Protein AF-A0A2S9FN69-F1 (afdb_monomer)

Solvent-accessible surface area (backbone atoms only — not comparable to full-atom values): 5949 Å² total; per-residue (Å²): 91,54,48,82,78,45,38,58,64,77,60,41,70,78,49,55,74,71,45,92,44,73,69,46,42,49,65,77,30,69,82,66,48,61,64,66,40,52,78,72,43,80,67,72,88,56,56,65,58,42,42,61,65,52,44,62,43,50,77,71,66,53,89,77,84,88,86,81,85,71,49,77,95,44,46,69,57,40,59,74,70,44,45,62,63,43,54,51,51,42,59,63,70,76,106

Structure (mmCIF, N/CA/C/O backbone):
data_AF-A0A2S9FN69-F1
#
_entry.id   AF-A0A2S9FN69-F1
#
loop_
_atom_site.group_PDB
_atom_site.id
_atom_site.type_symbol
_atom_site.label_atom_id
_atom_site.label_alt_id
_atom_site.label_comp_id
_atom_site.label_asym_id
_atom_site.label_entity_id
_atom_site.label_seq_id
_atom_site.pdbx_PDB_ins_code
_atom_site.Cartn_x
_atom_site.Cartn_y
_atom_site.Cartn_z
_atom_site.occupancy
_atom_site.B_iso_or_equiv
_atom_site.auth_seq_id
_atom_site.auth_comp_id
_atom_site.auth_asym_id
_atom_site.auth_atom_id
_atom_site.pdbx_PDB_model_num
ATOM 1 N N . ARG A 1 1 ? -2.669 3.491 -10.604 1.00 87.25 1 ARG A N 1
ATOM 2 C CA . ARG A 1 1 ? -1.635 4.119 -9.748 1.00 87.25 1 ARG A CA 1
ATOM 3 C C . ARG A 1 1 ? -0.827 3.064 -9.000 1.00 87.25 1 ARG A C 1
ATOM 5 O O . ARG A 1 1 ? 0.370 3.025 -9.218 1.00 87.25 1 ARG A O 1
ATOM 12 N N . ALA A 1 2 ? -1.469 2.166 -8.239 1.00 92.19 2 ALA A N 1
ATOM 13 C CA . ALA A 1 2 ? -0.807 1.065 -7.520 1.00 92.19 2 ALA A CA 1
ATOM 14 C C . ALA A 1 2 ? 0.234 0.294 -8.356 1.00 92.19 2 ALA A C 1
ATOM 16 O O . ALA A 1 2 ? 1.405 0.271 -8.007 1.00 92.19 2 ALA A O 1
ATOM 17 N N . HIS A 1 3 ? -0.155 -0.253 -9.511 1.00 94.50 3 HIS A N 1
ATOM 18 C CA . HIS A 1 3 ? 0.782 -0.965 -10.392 1.00 94.50 3 HIS A CA 1
ATOM 19 C C . HIS A 1 3 ? 1.910 -0.081 -10.951 1.00 94.50 3 HIS A C 1
ATOM 21 O O . HIS A 1 3 ? 3.078 -0.452 -10.925 1.00 94.50 3 HIS A O 1
ATOM 27 N N . ASP A 1 4 ? 1.575 1.119 -11.410 1.00 92.94 4 ASP A N 1
ATOM 28 C CA . ASP A 1 4 ? 2.540 2.038 -12.016 1.00 92.94 4 ASP A CA 1
ATOM 29 C C . ASP A 1 4 ? 3.624 2.503 -11.025 1.00 92.94 4 ASP A C 1
ATOM 31 O O . ASP A 1 4 ? 4.805 2.525 -11.359 1.00 92.94 4 ASP A O 1
ATOM 35 N N . GLN A 1 5 ? 3.231 2.805 -9.786 1.00 92.12 5 GLN A N 1
ATOM 36 C CA . GLN A 1 5 ? 4.094 3.450 -8.790 1.00 92.12 5 GLN A CA 1
ATOM 37 C C . GLN A 1 5 ? 4.592 2.499 -7.690 1.00 92.12 5 GLN A C 1
ATOM 39 O O . GLN A 1 5 ? 5.509 2.845 -6.947 1.00 92.12 5 GLN A O 1
ATOM 44 N N . PHE A 1 6 ? 3.986 1.316 -7.553 1.00 92.88 6 PHE A N 1
ATOM 45 C CA . PHE A 1 6 ? 4.195 0.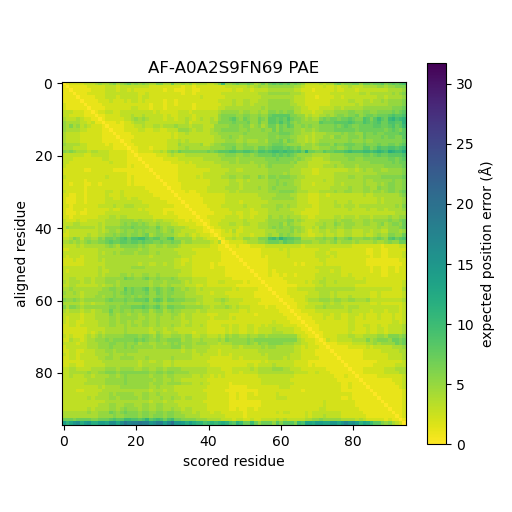425 -6.406 1.00 92.88 6 PHE A CA 1
ATOM 46 C C . PHE A 1 6 ? 4.386 -1.055 -6.769 1.00 92.88 6 PHE A C 1
ATOM 48 O O . PHE A 1 6 ? 4.519 -1.881 -5.869 1.00 92.88 6 PHE A O 1
ATOM 55 N N . ARG A 1 7 ? 4.468 -1.422 -8.063 1.00 94.44 7 ARG A N 1
ATOM 56 C CA . ARG A 1 7 ? 4.739 -2.817 -8.489 1.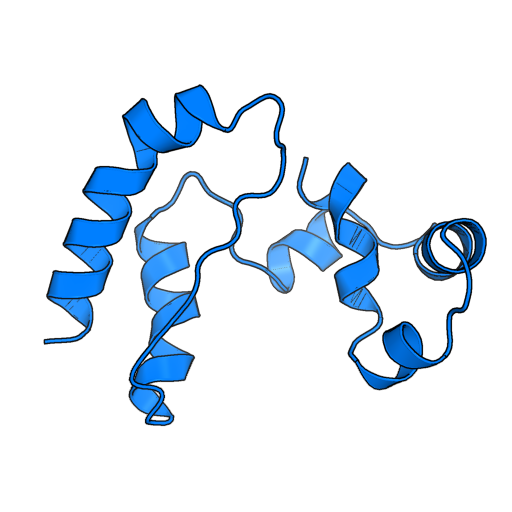00 94.44 7 ARG A CA 1
ATOM 57 C C . ARG A 1 7 ? 6.021 -3.415 -7.903 1.00 94.44 7 ARG A C 1
ATOM 59 O O . ARG A 1 7 ? 6.112 -4.630 -7.783 1.00 94.44 7 ARG A O 1
ATOM 66 N N . TRP A 1 8 ? 6.973 -2.577 -7.489 1.00 91.44 8 TRP A N 1
ATOM 67 C CA . TRP A 1 8 ? 8.194 -2.987 -6.791 1.00 91.44 8 TRP A CA 1
ATOM 68 C C . TRP A 1 8 ? 7.926 -3.760 -5.489 1.00 91.44 8 TRP A C 1
ATOM 70 O O . TRP A 1 8 ? 8.765 -4.545 -5.057 1.00 91.44 8 TRP A O 1
ATOM 80 N N . PHE A 1 9 ? 6.745 -3.613 -4.883 1.00 88.19 9 PHE A N 1
ATOM 81 C CA . PHE A 1 9 ? 6.380 -4.363 -3.682 1.00 88.19 9 PHE A CA 1
ATOM 82 C C . PHE A 1 9 ? 6.244 -5.879 -3.931 1.00 88.19 9 PHE A C 1
ATOM 84 O O . PHE A 1 9 ? 6.445 -6.668 -3.010 1.00 88.19 9 PHE A O 1
ATOM 91 N N . ALA A 1 10 ? 5.993 -6.303 -5.177 1.00 89.56 10 ALA A N 1
ATOM 92 C CA . ALA A 1 10 ? 5.811 -7.712 -5.540 1.00 89.56 10 ALA A CA 1
ATOM 93 C C . ALA A 1 10 ? 7.070 -8.583 -5.347 1.00 89.56 10 ALA A C 1
ATOM 95 O O . ALA A 1 10 ? 6.958 -9.802 -5.257 1.00 89.56 10 ALA A O 1
ATOM 96 N N . GLY A 1 11 ? 8.265 -7.983 -5.262 1.00 86.69 11 GLY A N 1
ATOM 97 C CA . GLY A 1 11 ? 9.521 -8.718 -5.057 1.00 86.69 11 GLY A CA 1
ATOM 98 C C . GLY A 1 11 ? 9.704 -9.281 -3.642 1.00 86.69 11 GLY A C 1
ATOM 99 O O . GLY A 1 11 ? 10.554 -10.146 -3.426 1.00 86.69 11 GLY A O 1
ATOM 100 N N . GLY A 1 12 ? 8.918 -8.812 -2.668 1.00 88.88 12 GLY A N 1
ATOM 101 C CA . GLY A 1 12 ? 9.114 -9.141 -1.257 1.00 88.88 12 GLY A CA 1
ATOM 102 C C . GLY A 1 12 ? 10.399 -8.540 -0.670 1.00 88.88 12 GLY A C 1
ATOM 103 O O . GLY A 1 12 ? 11.252 -7.994 -1.370 1.00 88.88 12 GLY A O 1
ATOM 104 N N . TRP A 1 13 ? 10.543 -8.624 0.656 1.00 88.75 13 TRP A N 1
ATOM 105 C CA . TRP A 1 13 ? 11.612 -7.905 1.361 1.00 88.75 13 TRP A CA 1
ATOM 106 C C . TRP A 1 13 ? 13.024 -8.334 0.943 1.00 88.75 13 TRP A C 1
ATOM 108 O O . TRP A 1 13 ? 13.869 -7.473 0.733 1.00 88.75 13 TRP A O 1
ATOM 118 N N . SER A 1 14 ? 13.267 -9.638 0.771 1.00 91.88 14 SER A N 1
ATOM 119 C CA . SER A 1 14 ? 14.606 -10.148 0.441 1.00 91.88 14 SER A CA 1
ATOM 120 C C . SER A 1 14 ? 15.122 -9.641 -0.905 1.00 91.88 14 SER A C 1
ATOM 122 O O . SER A 1 14 ? 16.305 -9.365 -1.027 1.00 91.88 14 SER A O 1
ATOM 124 N N . VAL A 1 15 ? 14.254 -9.519 -1.913 1.00 92.88 15 VAL A N 1
ATOM 125 C CA . VAL A 1 15 ? 14.658 -8.958 -3.210 1.00 92.88 15 VAL A CA 1
ATOM 126 C C . VAL A 1 15 ? 14.809 -7.448 -3.082 1.00 92.88 15 VAL A C 1
ATOM 128 O O . VAL A 1 15 ? 15.801 -6.882 -3.531 1.00 92.88 15 VAL A O 1
ATOM 131 N N . ASN A 1 16 ? 13.854 -6.790 -2.421 1.00 91.94 16 ASN A N 1
ATOM 132 C CA . ASN A 1 16 ? 13.848 -5.337 -2.288 1.00 91.94 16 ASN A CA 1
ATOM 133 C C . ASN A 1 16 ? 15.072 -4.802 -1.528 1.00 91.94 16 ASN A C 1
ATOM 135 O O . ASN A 1 16 ? 15.535 -3.710 -1.847 1.00 91.94 16 ASN A O 1
ATOM 139 N N . SER A 1 17 ? 15.625 -5.551 -0.567 1.00 93.94 17 SER A N 1
ATOM 140 C CA . SER A 1 17 ? 16.845 -5.159 0.154 1.00 93.94 17 SER A CA 1
ATOM 141 C C . SER A 1 17 ? 18.122 -5.247 -0.685 1.00 93.94 17 SER A C 1
ATOM 143 O O . SER A 1 17 ? 19.091 -4.559 -0.372 1.00 93.94 17 SER A O 1
ATOM 145 N N . ASP A 1 18 ? 18.120 -6.062 -1.743 1.00 95.25 18 ASP A N 1
ATOM 146 C CA . ASP A 1 18 ? 19.293 -6.319 -2.587 1.00 95.25 18 ASP A CA 1
ATOM 147 C C . ASP A 1 18 ? 19.328 -5.449 -3.852 1.00 95.25 18 ASP A C 1
ATOM 149 O O . ASP A 1 18 ? 20.342 -5.414 -4.551 1.00 95.25 18 ASP A O 1
ATOM 153 N N . LEU A 1 19 ? 18.244 -4.728 -4.165 1.00 94.88 19 LEU A N 1
ATOM 154 C CA . LEU A 1 19 ? 18.165 -3.834 -5.321 1.00 94.88 19 LEU A CA 1
ATOM 155 C C . LEU A 1 19 ? 18.680 -2.427 -4.958 1.00 94.88 19 LEU A C 1
ATOM 157 O O . LEU A 1 19 ? 17.998 -1.677 -4.260 1.00 94.88 19 LEU A O 1
ATOM 161 N N . PRO A 1 20 ? 19.857 -2.001 -5.461 1.00 93.69 20 PRO A N 1
ATOM 162 C CA . PRO A 1 20 ? 20.509 -0.780 -4.981 1.00 93.69 20 PRO A CA 1
ATOM 163 C C . PRO A 1 20 ? 20.007 0.502 -5.661 1.00 93.69 20 PRO A C 1
ATOM 165 O O . PRO A 1 20 ? 20.386 1.600 -5.258 1.00 93.69 20 PRO A O 1
ATOM 168 N N . THR A 1 21 ? 19.219 0.396 -6.737 1.00 95.19 21 THR A N 1
ATOM 169 C CA . THR A 1 21 ? 18.808 1.547 -7.557 1.00 95.19 21 THR A CA 1
ATOM 170 C C . THR A 1 21 ? 17.378 1.410 -8.059 1.00 95.19 21 THR A C 1
ATOM 172 O O . THR A 1 21 ? 16.872 0.304 -8.245 1.00 95.19 21 THR A O 1
ATOM 175 N N . THR A 1 22 ? 16.751 2.543 -8.372 1.00 93.50 22 THR A N 1
ATOM 176 C CA . THR A 1 22 ? 15.408 2.604 -8.971 1.00 93.50 22 THR A CA 1
ATOM 177 C C . THR A 1 22 ? 15.317 1.873 -10.312 1.00 93.50 22 THR A C 1
ATOM 179 O O . THR A 1 22 ? 14.307 1.230 -10.577 1.00 93.50 22 THR A O 1
ATOM 182 N N . ALA A 1 23 ? 16.378 1.890 -11.127 1.00 95.56 23 ALA A N 1
ATOM 183 C CA . ALA A 1 23 ? 16.447 1.110 -12.365 1.00 95.56 23 ALA A CA 1
ATOM 184 C C . ALA A 1 23 ? 16.435 -0.408 -12.100 1.00 95.56 23 ALA A C 1
ATOM 186 O O . ALA A 1 23 ? 15.847 -1.165 -12.868 1.00 95.56 23 ALA A O 1
ATOM 187 N N . GLY A 1 24 ? 17.043 -0.851 -10.992 1.00 95.19 24 GLY A N 1
ATOM 188 C CA . GLY A 1 24 ? 16.974 -2.242 -10.541 1.00 95.19 24 GLY A CA 1
ATOM 189 C C . GLY A 1 24 ? 15.547 -2.660 -10.185 1.00 95.19 24 GLY A C 1
ATOM 190 O O . GLY A 1 24 ? 15.088 -3.702 -10.644 1.00 95.19 24 GLY A O 1
ATOM 191 N N . PHE A 1 25 ? 14.823 -1.818 -9.441 1.00 95.75 25 PHE A N 1
ATOM 192 C CA . PHE A 1 25 ? 13.404 -2.042 -9.135 1.00 95.75 25 PHE A CA 1
ATOM 193 C C . PHE A 1 25 ? 12.528 -2.080 -10.390 1.00 95.75 25 PHE A C 1
ATOM 195 O O . PHE A 1 25 ? 11.674 -2.960 -10.511 1.00 95.75 25 PHE A O 1
ATOM 202 N N . ASP A 1 26 ? 12.754 -1.167 -11.336 1.00 94.88 26 ASP A N 1
ATOM 203 C CA . ASP A 1 26 ? 12.010 -1.131 -12.596 1.00 94.88 26 ASP A CA 1
ATOM 204 C C . ASP A 1 26 ? 12.239 -2.404 -13.424 1.00 94.88 26 ASP A C 1
ATOM 206 O O . ASP A 1 26 ? 11.287 -3.088 -13.802 1.00 94.88 26 ASP A O 1
ATOM 210 N N . GLY A 1 27 ? 13.503 -2.800 -13.605 1.00 95.44 27 GLY A N 1
ATOM 211 C CA . GLY A 1 27 ? 13.862 -4.019 -14.326 1.00 95.44 27 GLY A CA 1
ATOM 212 C C . GLY A 1 27 ? 13.345 -5.295 -13.657 1.00 95.44 27 GLY A C 1
ATOM 213 O O . GLY A 1 27 ? 12.830 -6.178 -14.344 1.00 95.44 27 GLY A O 1
ATOM 214 N N . ALA A 1 28 ? 13.428 -5.392 -12.328 1.00 95.62 28 ALA A N 1
ATOM 215 C CA . ALA A 1 28 ? 12.953 -6.556 -11.578 1.00 95.62 28 ALA A CA 1
ATOM 216 C C . ALA A 1 28 ? 11.429 -6.734 -11.655 1.00 95.62 28 ALA A C 1
ATOM 218 O O . ALA A 1 28 ? 10.931 -7.849 -11.520 1.00 95.62 28 ALA A O 1
ATOM 219 N N . THR A 1 29 ? 10.685 -5.649 -11.888 1.00 95.94 29 THR A N 1
ATOM 220 C CA . THR A 1 29 ? 9.215 -5.660 -11.860 1.00 95.94 29 THR A CA 1
ATOM 221 C C . THR A 1 29 ? 8.555 -5.379 -13.205 1.00 95.94 29 THR A C 1
ATOM 223 O O . THR A 1 29 ? 7.333 -5.292 -13.274 1.00 95.94 29 THR A O 1
ATOM 226 N N . GLN A 1 30 ? 9.322 -5.317 -14.297 1.00 95.56 30 GLN A N 1
ATOM 227 C CA . GLN A 1 30 ? 8.817 -5.006 -15.644 1.00 95.56 30 GLN A CA 1
ATOM 228 C C . GLN A 1 30 ? 7.713 -5.957 -16.151 1.00 95.56 30 GLN A C 1
ATOM 230 O O . GLN A 1 30 ? 6.906 -5.566 -16.991 1.00 95.56 30 GLN A O 1
ATOM 235 N N . PHE A 1 31 ? 7.666 -7.194 -15.642 1.00 95.69 31 PHE A N 1
ATOM 236 C CA . PHE A 1 31 ? 6.667 -8.207 -16.011 1.00 95.69 31 PHE A CA 1
ATOM 237 C C . PHE A 1 31 ? 5.516 -8.338 -15.009 1.00 95.69 31 PHE A C 1
ATOM 239 O O . PHE A 1 31 ? 4.596 -9.115 -15.253 1.00 95.69 31 PHE A O 1
ATOM 246 N N . VAL A 1 32 ? 5.554 -7.599 -13.895 1.00 96.19 32 VAL A N 1
ATOM 247 C CA . VAL A 1 32 ? 4.448 -7.563 -12.933 1.00 96.19 32 VAL A CA 1
ATOM 248 C C . VAL A 1 32 ? 3.238 -6.963 -13.633 1.00 96.19 32 VAL A C 1
ATOM 250 O O . VAL A 1 32 ? 3.344 -5.920 -14.283 1.00 96.19 32 VAL A O 1
ATOM 253 N N . ARG A 1 33 ? 2.083 -7.603 -13.502 1.00 95.62 33 ARG A N 1
ATOM 254 C CA . ARG A 1 33 ? 0.820 -7.167 -14.097 1.00 95.62 33 ARG A CA 1
ATOM 255 C C . ARG A 1 33 ? -0.049 -6.479 -13.046 1.00 95.62 33 ARG A C 1
ATOM 257 O O . ARG A 1 33 ? 0.262 -6.468 -11.855 1.00 95.62 33 ARG A O 1
ATOM 264 N N . LYS A 1 34 ? -1.142 -5.849 -13.480 1.00 94.44 34 LYS A N 1
ATOM 265 C CA . LYS A 1 34 ? -2.029 -5.109 -12.563 1.00 94.44 34 LYS A CA 1
ATOM 266 C C . LYS A 1 34 ? -2.710 -6.052 -11.575 1.00 94.44 34 LYS A C 1
ATOM 268 O O . LYS A 1 34 ? -2.851 -5.695 -10.411 1.00 94.44 34 LYS A O 1
ATOM 273 N N . GLU A 1 35 ? -3.095 -7.228 -12.051 1.00 93.31 35 GLU A N 1
ATOM 274 C CA . GLU A 1 35 ? -3.685 -8.311 -11.272 1.00 93.31 35 GLU A CA 1
ATOM 275 C C . GLU A 1 35 ? -2.744 -8.811 -10.170 1.00 93.31 35 GLU A C 1
ATOM 277 O O . GLU A 1 35 ? -3.170 -8.895 -9.026 1.00 93.31 35 GLU A O 1
ATOM 282 N N . ASP A 1 36 ? -1.452 -8.996 -10.464 1.00 93.31 36 ASP A N 1
ATOM 283 C CA . ASP A 1 36 ? -0.469 -9.459 -9.473 1.00 93.31 36 ASP A CA 1
ATOM 284 C C . ASP A 1 36 ? -0.355 -8.464 -8.293 1.00 93.31 36 ASP A C 1
ATOM 286 O O . ASP A 1 36 ? -0.159 -8.841 -7.136 1.00 93.31 36 ASP A O 1
ATOM 290 N N . VAL A 1 37 ? -0.519 -7.165 -8.579 1.00 92.69 37 VAL A N 1
ATOM 291 C CA . VAL A 1 37 ? -0.552 -6.104 -7.561 1.00 92.69 37 VAL A CA 1
ATOM 292 C C . VAL A 1 37 ? -1.877 -6.105 -6.799 1.00 92.69 37 VAL A C 1
ATOM 294 O O . VAL A 1 37 ? -1.861 -6.037 -5.574 1.00 92.69 37 VAL A O 1
ATOM 297 N N . ALA A 1 38 ? -3.010 -6.196 -7.496 1.00 90.38 38 ALA A N 1
ATOM 298 C CA . ALA A 1 38 ? -4.335 -6.174 -6.875 1.00 90.38 38 ALA A CA 1
ATOM 299 C C . ALA A 1 38 ? -4.595 -7.388 -5.962 1.00 90.38 38 ALA A C 1
ATOM 301 O O . ALA A 1 38 ? -5.306 -7.259 -4.973 1.00 90.38 38 ALA A O 1
ATOM 302 N N . GLU A 1 39 ? -3.988 -8.541 -6.254 1.00 87.94 39 GLU A N 1
ATOM 303 C CA . GLU A 1 39 ? -4.047 -9.732 -5.394 1.00 87.94 39 GLU A CA 1
ATOM 304 C C . GLU A 1 39 ? -3.205 -9.591 -4.113 1.00 87.94 39 GLU A C 1
AT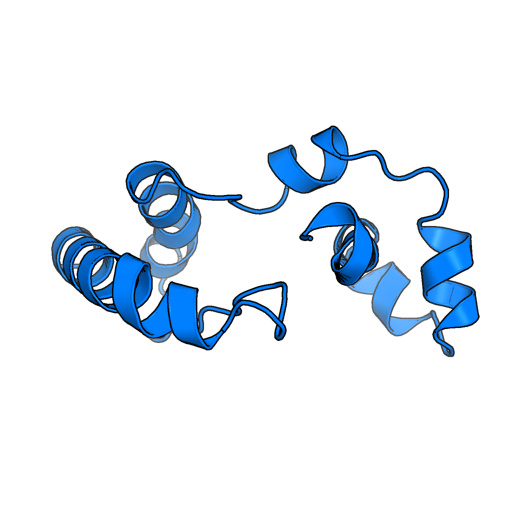OM 306 O O . GLU A 1 39 ? -3.477 -10.256 -3.114 1.00 87.94 39 GLU A O 1
ATOM 311 N N . SER A 1 40 ? -2.183 -8.729 -4.128 1.00 84.69 40 SER A N 1
ATOM 312 C CA . SER A 1 40 ? -1.202 -8.611 -3.040 1.00 84.69 40 SER A CA 1
ATOM 313 C C . SER A 1 40 ? -1.468 -7.442 -2.092 1.00 84.69 40 SER A C 1
ATOM 315 O O . SER A 1 40 ? -1.131 -7.519 -0.910 1.00 84.69 40 SER A O 1
ATOM 317 N N . ILE A 1 41 ? -2.030 -6.341 -2.600 1.00 87.06 41 ILE A N 1
ATOM 318 C CA . ILE A 1 41 ? -2.352 -5.146 -1.815 1.00 87.06 41 ILE A CA 1
ATOM 319 C C . ILE A 1 41 ? -3.804 -4.723 -2.058 1.00 87.06 41 ILE A C 1
ATOM 321 O O . ILE A 1 41 ? -4.230 -4.660 -3.214 1.00 87.06 41 ILE A O 1
ATOM 325 N N . PRO A 1 42 ? -4.564 -4.379 -1.000 1.00 89.50 42 PRO A N 1
ATOM 326 C CA . PRO A 1 42 ? -5.941 -3.944 -1.165 1.00 89.50 42 PRO A CA 1
ATOM 327 C C . PRO A 1 42 ? -5.975 -2.648 -1.981 1.00 89.50 42 PRO A C 1
ATOM 329 O O . PRO A 1 42 ? -5.379 -1.629 -1.617 1.00 89.50 42 PRO A O 1
ATOM 332 N N . CYS A 1 43 ? -6.658 -2.704 -3.119 1.00 89.31 43 CYS A N 1
ATOM 333 C CA . CYS A 1 43 ? -6.836 -1.579 -4.022 1.00 89.31 43 CYS A CA 1
ATOM 334 C C . CYS A 1 43 ? -8.294 -1.130 -3.934 1.00 89.31 43 CYS A C 1
ATOM 336 O O . CYS A 1 43 ? -9.186 -1.885 -4.291 1.00 89.31 43 CYS A O 1
ATOM 338 N N . GLY A 1 44 ? -8.531 0.103 -3.476 1.00 85.69 44 GLY A N 1
ATOM 339 C CA . GLY A 1 44 ? -9.887 0.647 -3.363 1.00 85.69 44 GLY A CA 1
ATOM 340 C C . GLY A 1 44 ? -10.654 0.696 -4.701 1.00 85.69 44 GLY A C 1
ATOM 341 O O . GLY A 1 44 ? -10.087 0.442 -5.768 1.00 85.69 44 GLY A O 1
ATOM 342 N N . PRO A 1 45 ? -11.935 1.108 -4.678 1.00 89.69 45 PRO A N 1
ATOM 343 C CA . PRO A 1 45 ? -12.549 1.946 -3.643 1.00 89.69 45 PRO A CA 1
ATOM 344 C C . PRO A 1 45 ? -13.282 1.188 -2.528 1.00 89.69 45 PRO A C 1
ATOM 346 O O . PRO A 1 45 ? -13.871 1.844 -1.670 1.00 89.69 45 PRO A O 1
ATOM 349 N N . ASP A 1 46 ? -13.277 -0.147 -2.532 1.00 94.12 46 ASP A N 1
ATOM 350 C CA . ASP A 1 46 ? -13.951 -0.925 -1.492 1.00 94.12 46 ASP A CA 1
ATOM 351 C C . ASP A 1 46 ? -13.215 -0.787 -0.150 1.00 94.12 46 ASP A C 1
ATOM 353 O O . ASP A 1 46 ? -12.063 -1.193 0.004 1.00 94.12 46 ASP A O 1
ATOM 357 N N . LEU A 1 47 ? -13.868 -0.143 0.818 1.00 95.06 47 LEU A N 1
ATOM 358 C CA . LEU A 1 47 ? -13.293 0.073 2.143 1.00 95.06 47 LEU A CA 1
ATOM 359 C C . LEU A 1 47 ? -13.386 -1.172 3.022 1.00 95.06 47 LEU A C 1
ATOM 361 O O . LEU A 1 47 ? -12.574 -1.307 3.933 1.00 95.06 47 LEU A O 1
ATOM 365 N N . ASP A 1 48 ? -14.354 -2.051 2.774 1.00 94.94 48 ASP A N 1
ATOM 366 C CA . ASP A 1 48 ? -14.519 -3.284 3.539 1.00 94.94 48 ASP A CA 1
ATOM 367 C C . ASP A 1 48 ? -13.408 -4.278 3.178 1.00 94.94 48 ASP A C 1
ATOM 369 O O . ASP A 1 48 ? -12.774 -4.824 4.079 1.00 94.94 48 ASP A O 1
ATOM 373 N N . GLU A 1 49 ? -13.028 -4.373 1.898 1.00 94.31 49 GLU A N 1
ATOM 374 C CA . GLU A 1 49 ? -11.845 -5.148 1.484 1.00 94.31 49 GLU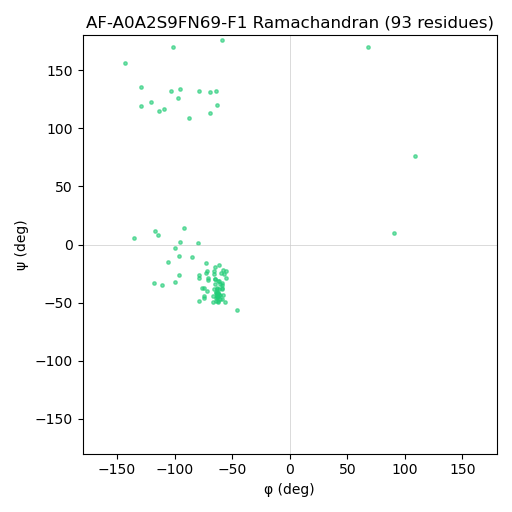 A CA 1
ATOM 375 C C . GLU A 1 49 ? -10.547 -4.649 2.146 1.00 94.31 49 GLU A C 1
ATOM 377 O O . GLU A 1 49 ? -9.681 -5.443 2.527 1.00 94.31 49 GLU A O 1
ATOM 382 N N . ILE A 1 50 ? -10.398 -3.329 2.319 1.00 94.75 50 ILE A N 1
ATOM 383 C CA . ILE A 1 50 ? -9.240 -2.756 3.022 1.00 94.75 50 ILE A CA 1
ATOM 384 C C . ILE A 1 50 ? -9.276 -3.144 4.504 1.00 94.75 50 ILE A C 1
ATOM 386 O O . ILE A 1 50 ? -8.243 -3.515 5.058 1.00 94.75 50 ILE A O 1
ATOM 390 N N . VAL A 1 51 ? -10.437 -3.066 5.156 1.00 95.69 51 VAL A N 1
ATOM 391 C CA . VAL A 1 51 ? -10.594 -3.421 6.576 1.00 95.69 51 VAL A CA 1
ATOM 392 C C . VAL A 1 51 ? -10.272 -4.897 6.805 1.00 95.69 51 VAL A C 1
ATOM 394 O O . VAL A 1 51 ? -9.489 -5.200 7.706 1.00 95.69 51 VAL A O 1
ATOM 397 N N . ASP A 1 52 ? -10.772 -5.792 5.954 1.00 94.44 52 ASP A N 1
ATOM 398 C CA . ASP A 1 52 ? -10.493 -7.232 6.017 1.00 94.44 52 ASP A CA 1
ATOM 399 C C . ASP A 1 52 ? -9.000 -7.535 5.826 1.00 94.44 52 ASP A C 1
ATOM 401 O O . ASP A 1 52 ? -8.411 -8.356 6.538 1.00 94.44 52 ASP A O 1
ATOM 405 N N . ALA A 1 53 ? -8.347 -6.847 4.884 1.00 93.81 53 ALA A N 1
ATOM 406 C CA . ALA A 1 53 ? -6.911 -6.988 4.669 1.00 93.81 53 ALA A CA 1
ATOM 407 C C . ALA A 1 53 ? -6.099 -6.512 5.882 1.00 93.81 53 ALA A C 1
ATOM 409 O O . ALA A 1 53 ? -5.124 -7.166 6.264 1.00 93.81 53 ALA A O 1
ATOM 410 N N . VAL A 1 54 ? -6.505 -5.399 6.499 1.00 94.81 54 VAL A N 1
ATOM 411 C CA . VAL A 1 54 ? -5.844 -4.854 7.689 1.00 94.81 54 VAL A CA 1
ATOM 412 C C . VAL A 1 54 ? -6.090 -5.734 8.924 1.00 94.81 54 VAL A C 1
ATOM 414 O O . VAL A 1 54 ? -5.218 -5.819 9.793 1.00 94.81 54 VAL A O 1
ATOM 417 N N . GLY A 1 55 ? -7.217 -6.449 8.985 1.00 94.88 55 GLY A N 1
ATOM 418 C CA . GLY A 1 55 ? -7.600 -7.229 10.161 1.00 94.88 55 GLY A CA 1
ATOM 419 C C . GLY A 1 55 ? -6.614 -8.305 10.578 1.00 94.88 55 GLY A C 1
ATOM 420 O O . GLY A 1 55 ? -6.331 -8.480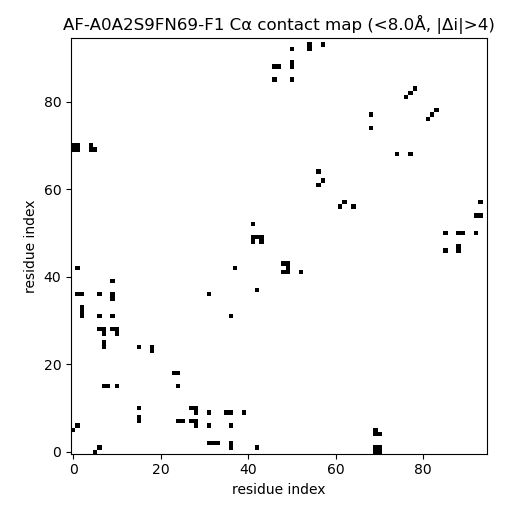 11.765 1.00 94.88 55 GLY A O 1
ATOM 421 N N . LYS A 1 56 ? -5.949 -8.898 9.589 1.00 93.56 56 LYS A N 1
ATOM 422 C CA . LYS A 1 56 ? -4.880 -9.884 9.784 1.00 93.56 56 LYS A CA 1
ATOM 423 C C . LYS A 1 56 ? -3.744 -9.367 10.674 1.00 93.56 56 LYS A C 1
ATOM 425 O O . LYS A 1 56 ? -3.082 -10.161 11.335 1.00 93.56 56 LYS A O 1
ATOM 430 N N . TYR A 1 57 ? -3.490 -8.055 10.692 1.00 94.12 57 TYR A N 1
ATOM 431 C CA . TYR A 1 57 ? -2.429 -7.470 11.511 1.00 94.12 57 TYR A CA 1
ATOM 432 C C . TYR A 1 57 ? -2.847 -7.331 12.981 1.00 94.12 57 TYR A C 1
ATOM 434 O O . TYR A 1 57 ? -2.109 -7.762 13.863 1.00 94.12 57 TYR A O 1
ATOM 442 N N . TRP A 1 58 ? -4.023 -6.785 13.298 1.00 93.62 58 TRP A N 1
ATOM 443 C CA . TRP A 1 58 ? -4.411 -6.688 14.714 1.00 93.62 58 TRP A CA 1
ATOM 444 C C . TRP A 1 58 ? -4.737 -8.061 15.316 1.00 93.62 58 TRP A C 1
ATOM 446 O O . TRP A 1 58 ? -4.441 -8.295 16.485 1.00 93.62 58 TRP A O 1
ATOM 456 N N . GLU A 1 59 ? -5.246 -9.008 14.519 1.00 93.81 59 GLU A N 1
ATOM 457 C CA . GLU A 1 59 ? -5.393 -10.413 14.929 1.00 93.81 59 GLU A CA 1
ATOM 458 C C . GLU A 1 59 ? -4.038 -11.058 15.258 1.00 93.81 59 GLU A C 1
ATOM 460 O O . GLU A 1 59 ? -3.942 -11.891 16.158 1.00 93.81 59 GLU A O 1
ATOM 465 N N . ALA A 1 60 ? -2.970 -10.626 14.580 1.00 96.00 60 ALA A N 1
ATOM 466 C CA . ALA A 1 60 ? -1.595 -11.014 14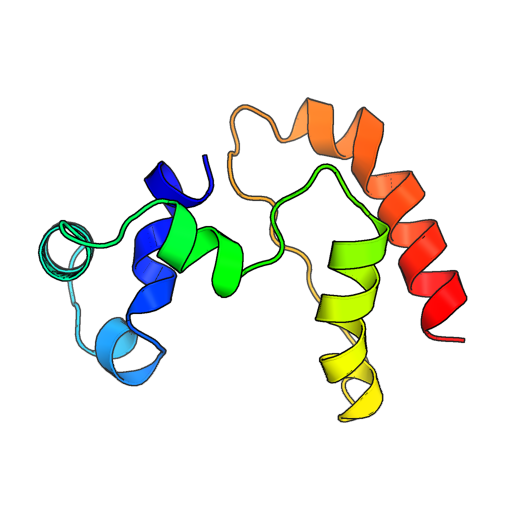.883 1.00 96.00 60 ALA A CA 1
ATOM 467 C C . ALA A 1 60 ? -0.972 -10.238 16.066 1.00 96.00 60 ALA A C 1
ATOM 469 O O . ALA A 1 60 ? 0.189 -10.472 16.404 1.00 96.00 60 ALA A O 1
ATOM 470 N N . GLY A 1 61 ? -1.717 -9.335 16.713 1.00 95.00 61 GLY A N 1
ATOM 471 C CA . GLY A 1 61 ? -1.288 -8.594 17.903 1.00 95.00 61 GLY A CA 1
ATOM 472 C C . GLY A 1 61 ? -0.599 -7.254 17.632 1.00 95.00 61 GLY A C 1
ATOM 473 O O . GLY A 1 61 ? -0.061 -6.656 18.565 1.00 95.00 61 GLY A O 1
ATOM 474 N N . PHE A 1 62 ? -0.603 -6.756 16.391 1.00 95.31 62 PHE A N 1
ATOM 475 C CA . PHE A 1 62 ? -0.131 -5.399 16.103 1.00 95.31 62 PHE A CA 1
ATOM 476 C C . PHE A 1 62 ? -1.097 -4.354 16.686 1.00 95.31 62 PHE A C 1
ATOM 478 O O . PHE A 1 62 ? -2.305 -4.428 16.472 1.00 95.31 62 PHE A O 1
ATOM 485 N N . THR A 1 63 ? -0.560 -3.362 17.401 1.00 93.12 63 THR A N 1
ATOM 486 C CA . THR A 1 63 ? -1.344 -2.299 18.062 1.00 93.12 63 THR A CA 1
ATOM 487 C C . THR A 1 63 ? -1.458 -1.024 17.234 1.00 93.12 63 THR A C 1
ATOM 489 O O . THR A 1 63 ? -2.421 -0.276 17.372 1.00 93.12 63 THR A O 1
ATOM 492 N N . ASP A 1 64 ? -0.483 -0.789 16.359 1.00 93.69 64 ASP A N 1
ATOM 493 C CA . ASP A 1 64 ? -0.345 0.431 15.578 1.00 93.69 64 ASP A CA 1
ATOM 494 C C . ASP A 1 64 ? -0.163 0.053 14.110 1.00 93.69 64 ASP A C 1
ATOM 496 O O . ASP A 1 64 ? 0.786 -0.643 13.743 1.00 93.69 64 ASP A O 1
ATOM 500 N N . ILE A 1 65 ? -1.086 0.508 13.264 1.00 92.25 65 ILE A N 1
ATOM 501 C CA . ILE A 1 65 ? -1.091 0.208 11.832 1.00 92.25 65 ILE A CA 1
ATOM 502 C C . ILE A 1 65 ? -1.017 1.521 11.058 1.00 92.25 65 ILE A C 1
ATOM 504 O O . ILE A 1 65 ? -1.868 2.399 11.209 1.00 92.25 65 ILE A O 1
ATOM 508 N N . ALA A 1 66 ? 0.001 1.642 10.207 1.00 92.38 66 ALA A N 1
ATOM 509 C CA . ALA A 1 66 ? 0.162 2.768 9.299 1.00 92.38 66 ALA A CA 1
ATOM 510 C C . ALA A 1 66 ? -0.426 2.433 7.923 1.00 92.38 66 ALA A C 1
ATOM 512 O O . ALA A 1 66 ? -0.147 1.377 7.358 1.00 92.38 66 ALA A O 1
ATOM 513 N N . LEU A 1 67 ? -1.204 3.360 7.366 1.00 91.44 67 LEU A N 1
ATOM 514 C CA . LEU A 1 67 ? -1.743 3.252 6.013 1.00 91.44 67 LEU A CA 1
ATOM 515 C C . LEU A 1 67 ? -0.942 4.147 5.071 1.00 91.44 67 LEU A C 1
ATOM 517 O O . LEU A 1 67 ? -0.728 5.325 5.360 1.00 91.44 67 LEU A O 1
ATOM 521 N N . VAL A 1 68 ? -0.538 3.596 3.928 1.00 91.31 68 VAL A N 1
ATOM 522 C CA . VAL A 1 68 ? 0.163 4.333 2.872 1.00 91.31 68 VAL A CA 1
ATOM 523 C C . VAL A 1 68 ? -0.734 4.395 1.645 1.00 91.31 68 VAL A C 1
ATOM 525 O O . VAL A 1 68 ? -1.033 3.376 1.027 1.00 91.31 68 VAL A O 1
ATOM 528 N N . GLN A 1 69 ? -1.162 5.603 1.285 1.00 92.06 69 GLN A N 1
ATOM 529 C CA . GLN A 1 69 ? -1.884 5.833 0.041 1.00 92.06 69 GLN A CA 1
ATOM 530 C C . GLN A 1 69 ? -0.888 5.885 -1.126 1.00 92.06 69 GLN A C 1
ATOM 532 O O . GLN A 1 69 ? 0.139 6.558 -1.050 1.00 92.06 69 GLN A O 1
ATOM 537 N N . VAL A 1 70 ? -1.189 5.160 -2.208 1.00 92.12 70 VAL A N 1
ATOM 538 C CA . VAL A 1 70 ? -0.389 5.188 -3.440 1.00 92.12 70 VAL A CA 1
ATOM 539 C C . VAL A 1 70 ? -1.003 6.154 -4.447 1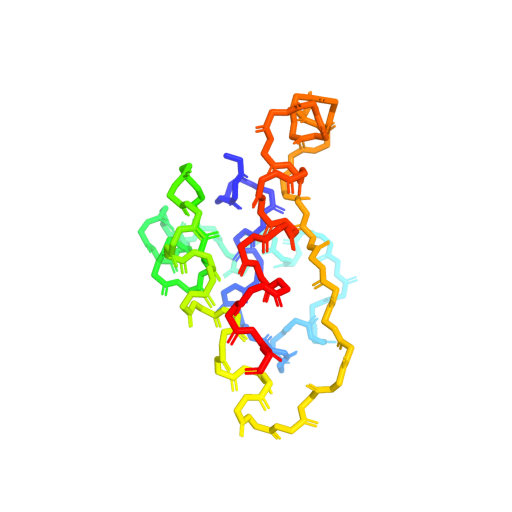.00 92.12 70 VAL A C 1
ATOM 541 O O . VAL A 1 70 ? -2.151 5.978 -4.865 1.00 92.12 70 VAL A O 1
ATOM 544 N N . GLY A 1 71 ? -0.200 7.104 -4.929 1.00 90.69 71 GLY A N 1
ATOM 545 C CA . GLY A 1 71 ? -0.631 8.122 -5.884 1.00 90.69 71 GLY A CA 1
ATOM 546 C C . GLY A 1 71 ? -0.730 9.496 -5.250 1.00 90.69 71 GLY A C 1
ATOM 547 O O . GLY A 1 71 ? -1.840 9.975 -5.011 1.00 90.69 71 GLY A O 1
ATOM 548 N N . GLY A 1 72 ? 0.422 10.134 -5.019 1.00 91.00 72 GLY A N 1
ATOM 549 C CA . GLY A 1 72 ? 0.500 11.442 -4.359 1.00 91.00 72 GLY A CA 1
ATOM 550 C C . GLY A 1 72 ? -0.259 12.559 -5.086 1.00 91.00 72 GLY A C 1
ATOM 551 O O . GLY A 1 72 ? -0.746 13.482 -4.442 1.00 91.00 72 GLY A O 1
ATOM 552 N N . ASP A 1 73 ? -0.467 12.427 -6.401 1.00 93.31 73 ASP A N 1
ATOM 553 C CA . ASP A 1 73 ? -1.330 13.295 -7.218 1.00 93.31 73 ASP A CA 1
ATOM 554 C C . ASP A 1 73 ? -2.807 13.276 -6.784 1.00 93.31 73 ASP A C 1
ATOM 556 O O . ASP A 1 73 ? -3.575 14.165 -7.135 1.00 93.31 73 ASP A O 1
ATOM 560 N N . SER A 1 74 ? -3.211 12.262 -6.018 1.00 92.19 74 SER A N 1
ATOM 561 C CA . SER A 1 7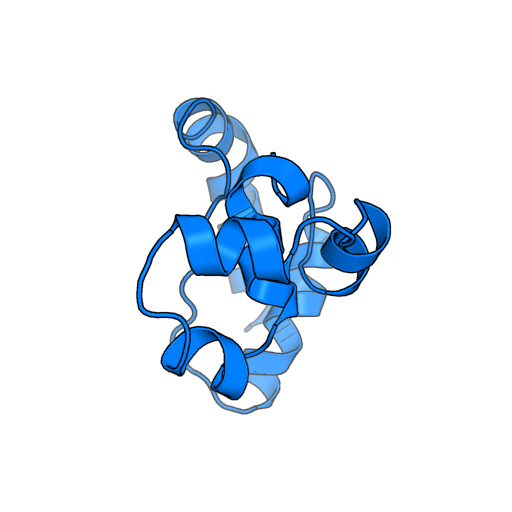4 ? -4.579 12.058 -5.531 1.00 92.19 74 SER A CA 1
ATOM 562 C C . SER A 1 74 ? -4.715 12.098 -4.010 1.00 92.19 74 SER A C 1
ATOM 564 O O . SER A 1 74 ? -5.775 11.756 -3.483 1.00 92.19 74 SER A O 1
ATOM 566 N N . GLN A 1 75 ? -3.674 12.548 -3.304 1.00 93.31 75 GLN A N 1
ATOM 567 C CA . GLN A 1 75 ? -3.661 12.603 -1.842 1.00 93.31 75 GLN A CA 1
ATOM 568 C C . GLN A 1 75 ? -4.817 13.448 -1.286 1.00 93.31 75 GLN A C 1
ATOM 570 O O . GLN A 1 75 ? -5.482 13.031 -0.340 1.00 93.31 75 GLN A O 1
ATOM 575 N N . GLU A 1 76 ? -5.098 14.613 -1.876 1.00 95.19 76 GLU A N 1
ATOM 576 C CA . GLU A 1 76 ? -6.180 15.491 -1.410 1.00 95.19 76 GLU A CA 1
ATOM 577 C C . GLU A 1 76 ? -7.561 14.836 -1.540 1.00 95.19 76 GLU A C 1
ATOM 579 O O . GLU A 1 76 ? -8.364 14.895 -0.608 1.00 95.19 76 GLU A O 1
ATOM 584 N N . ALA A 1 77 ? -7.819 14.160 -2.664 1.00 93.56 77 ALA A N 1
ATOM 585 C CA . ALA A 1 77 ? -9.064 13.429 -2.881 1.00 93.56 77 ALA A CA 1
ATOM 586 C C . ALA A 1 77 ? -9.210 12.282 -1.872 1.00 93.56 77 ALA A C 1
ATOM 588 O O . ALA A 1 77 ? -10.254 12.150 -1.238 1.00 93.56 77 ALA A O 1
ATOM 589 N N . PHE A 1 78 ? -8.140 11.510 -1.637 1.00 93.88 78 PHE A N 1
ATOM 590 C CA . PHE A 1 78 ? -8.136 10.461 -0.616 1.00 93.88 78 PHE A CA 1
ATOM 591 C C . PHE A 1 78 ? -8.485 11.009 0.772 1.00 93.88 78 PHE A C 1
ATOM 593 O O . PHE A 1 78 ? -9.368 10.466 1.439 1.00 93.88 78 PHE A O 1
ATOM 600 N N . LEU A 1 79 ? -7.829 12.093 1.197 1.00 94.25 79 LEU A N 1
ATOM 601 C CA . LEU A 1 79 ? -8.066 12.702 2.507 1.00 94.25 79 LEU A CA 1
ATOM 602 C C . LEU A 1 79 ? -9.507 13.202 2.661 1.00 94.25 79 LEU A C 1
ATOM 604 O O . LEU A 1 79 ? -10.087 13.065 3.737 1.00 94.25 79 LEU A O 1
ATOM 608 N N . LYS A 1 80 ? -10.086 13.759 1.594 1.00 94.81 80 LYS A N 1
ATOM 609 C CA . LYS A 1 80 ? -11.446 14.305 1.597 1.00 94.81 80 LYS A CA 1
ATOM 610 C C . LYS A 1 80 ? -12.531 13.229 1.545 1.00 94.81 80 LYS A C 1
ATOM 612 O O . LYS A 1 80 ? -13.583 13.412 2.152 1.00 94.81 80 LYS A O 1
ATOM 617 N N . GLU A 1 81 ? -12.305 12.151 0.800 1.00 93.50 81 GLU A N 1
ATOM 618 C CA . GLU A 1 81 ? -13.378 11.236 0.386 1.00 93.50 81 GLU A CA 1
ATOM 619 C C . GLU A 1 81 ? -13.297 9.860 1.052 1.00 93.50 81 GLU A C 1
ATOM 621 O O . GLU A 1 81 ? -14.332 9.275 1.356 1.00 93.50 81 GLU A O 1
ATOM 626 N N . ALA A 1 82 ? -12.091 9.345 1.307 1.00 94.31 82 ALA A N 1
ATOM 627 C CA . ALA A 1 82 ? -11.896 7.958 1.738 1.00 94.31 82 ALA A CA 1
ATOM 628 C C . ALA A 1 82 ? -11.256 7.828 3.126 1.00 94.31 82 ALA A C 1
ATOM 630 O O . ALA A 1 82 ? -11.587 6.900 3.861 1.00 94.31 82 ALA A O 1
ATOM 631 N N . ALA A 1 83 ? -10.374 8.753 3.518 1.00 94.44 83 ALA A N 1
ATOM 632 C CA . ALA A 1 83 ? -9.595 8.625 4.747 1.00 94.44 83 ALA A CA 1
ATOM 633 C C . ALA A 1 83 ? -10.470 8.592 6.008 1.00 94.44 83 ALA A C 1
ATOM 635 O O . ALA A 1 83 ? -10.299 7.705 6.841 1.00 94.44 83 ALA A O 1
ATOM 636 N N . ALA A 1 84 ? -11.417 9.526 6.156 1.00 95.62 84 ALA A N 1
ATOM 637 C CA . ALA A 1 84 ? -12.266 9.566 7.347 1.00 95.62 84 ALA A CA 1
ATOM 638 C C . ALA A 1 84 ? -13.205 8.342 7.447 1.00 95.62 84 ALA A C 1
ATOM 640 O O . ALA A 1 84 ? -13.159 7.676 8.484 1.00 95.62 84 ALA A O 1
ATOM 641 N N . PRO A 1 85 ? -13.956 7.955 6.391 1.00 96.38 85 PRO A N 1
ATOM 642 C CA . PRO A 1 85 ? -14.770 6.735 6.425 1.00 96.38 85 PRO A CA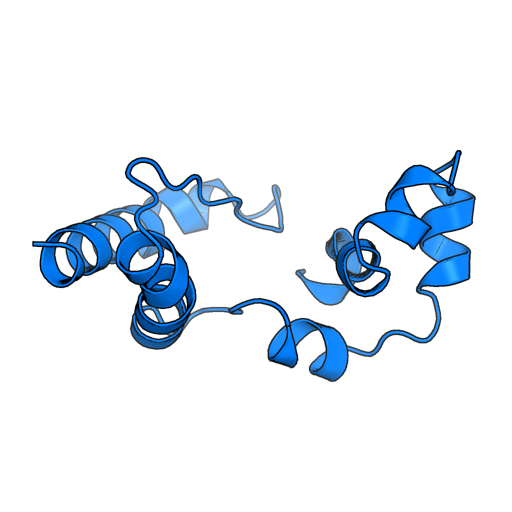 1
ATOM 643 C C . PRO A 1 85 ? -13.954 5.460 6.680 1.00 96.38 85 PRO A C 1
ATOM 645 O O . PRO A 1 85 ? -14.389 4.584 7.428 1.00 96.38 85 PRO A O 1
ATOM 648 N N . LEU A 1 86 ? -12.752 5.357 6.101 1.00 96.06 86 LEU A N 1
ATOM 649 C CA . LEU A 1 86 ? -11.861 4.218 6.322 1.00 96.06 86 LEU A CA 1
ATOM 650 C C . LEU A 1 86 ? -11.401 4.138 7.782 1.00 96.06 86 LEU A C 1
ATOM 652 O O . LEU A 1 86 ? -11.460 3.071 8.389 1.00 96.06 86 LEU A O 1
ATOM 656 N N . LEU A 1 87 ? -10.983 5.262 8.372 1.00 95.12 87 LEU A N 1
ATOM 657 C CA . LEU A 1 87 ? -10.572 5.311 9.778 1.00 95.12 87 LEU A CA 1
ATOM 658 C C . LEU A 1 87 ? -11.721 4.961 10.730 1.00 95.12 87 LEU A C 1
ATOM 660 O O . LEU A 1 87 ? -11.488 4.306 11.746 1.00 95.12 87 LEU A O 1
ATOM 664 N N . GLU A 1 88 ? -12.950 5.380 10.426 1.00 96.19 88 GLU A N 1
ATOM 665 C CA . GLU A 1 88 ? -14.132 4.998 11.205 1.00 96.19 88 GLU A CA 1
ATOM 666 C C . GLU A 1 88 ? -14.391 3.490 11.141 1.00 96.19 88 GLU A C 1
ATOM 668 O O . GLU A 1 88 ? -14.538 2.859 12.192 1.00 96.19 88 GLU A O 1
ATOM 673 N N . LYS A 1 89 ? -14.376 2.897 9.940 1.00 96.50 89 LYS A N 1
ATOM 674 C CA . LYS A 1 89 ? -14.554 1.448 9.762 1.00 96.50 89 LYS A CA 1
ATOM 675 C C . LYS A 1 89 ? -13.467 0.644 10.477 1.00 96.50 89 LYS A C 1
ATOM 677 O O . LYS A 1 89 ? -13.798 -0.268 11.229 1.00 96.50 89 LYS A O 1
ATOM 682 N N . LEU A 1 90 ? -12.195 1.023 10.330 1.00 95.25 90 LEU A N 1
ATOM 683 C CA . LEU A 1 90 ? -11.073 0.353 11.000 1.00 95.25 90 LEU A CA 1
ATOM 684 C C . LEU A 1 90 ? -11.220 0.382 12.524 1.00 95.25 90 LEU A C 1
ATOM 686 O O . LEU A 1 90 ? -11.120 -0.654 13.171 1.00 95.25 90 LEU A O 1
ATOM 690 N N . ARG A 1 91 ? -11.541 1.548 13.099 1.00 94.12 91 ARG A N 1
ATOM 691 C CA . ARG A 1 91 ? -11.772 1.685 14.547 1.00 94.12 91 ARG A CA 1
ATOM 692 C C . ARG A 1 91 ? -12.987 0.908 15.033 1.00 94.12 91 ARG A C 1
ATOM 694 O O . ARG A 1 91 ? -13.036 0.550 16.204 1.00 94.12 91 ARG A O 1
ATOM 701 N N . SER A 1 92 ? -13.997 0.728 14.186 1.00 95.56 92 SER A N 1
ATOM 702 C CA . SER A 1 92 ? -15.166 -0.079 14.523 1.00 95.56 92 SER A CA 1
ATOM 703 C C . SER A 1 92 ? -14.852 -1.573 14.492 1.00 95.56 92 SER A C 1
ATOM 705 O O . SER A 1 92 ? -15.392 -2.302 15.316 1.00 95.56 92 SER A O 1
ATOM 707 N N . ALA A 1 93 ? -14.018 -2.019 13.551 1.00 94.38 93 ALA A N 1
ATOM 708 C CA . ALA A 1 93 ? -13.660 -3.423 13.370 1.00 94.38 93 ALA A CA 1
ATOM 709 C C . ALA A 1 93 ? -12.603 -3.912 14.373 1.00 94.38 93 ALA A C 1
ATOM 711 O O . ALA A 1 93 ? -12.602 -5.082 14.736 1.00 94.38 93 ALA A O 1
ATOM 712 N N . SER A 1 94 ? -11.725 -3.022 14.844 1.00 90.31 94 SER A N 1
ATOM 713 C CA . SER A 1 94 ? -10.642 -3.348 15.780 1.00 90.31 94 SER A CA 1
ATOM 714 C C . SER A 1 94 ? -11.020 -3.183 17.263 1.00 90.31 94 SER A C 1
ATOM 716 O O . SER A 1 94 ? -10.127 -3.039 18.100 1.00 90.31 94 SER A O 1
ATOM 718 N N . ARG A 1 95 ? -12.314 -3.063 17.581 1.00 77.19 95 ARG A N 1
ATOM 719 C CA . ARG A 1 95 ? -12.827 -2.873 18.948 1.00 77.19 95 ARG A CA 1
ATOM 720 C C . ARG A 1 95 ? -13.155 -4.184 19.641 1.00 77.19 95 ARG A C 1
ATOM 722 O O . ARG A 1 95 ? -13.616 -5.114 18.949 1.00 77.19 95 ARG A O 1
#

Mean predicted aligned error: 3.44 Å

Foldseek 3Di:
DCCVFPLLCLVPDVCNVVQPDPVSSCVVRVPPDPVSRVVPAPDDPDLVSNLVVCVVQVVVVDPDDDDDDPDPVCVVVCVPPPPVVSVVSNVVSSD

Sequence (95 aa):
RAHDQFRWFAGGWSVNSDLPTTAGFDGATQFVRKEDVAESIPCGPDLDEIVDAVGKYWEAGFTDIALVQVGGDSQEAFLKEAAAPLLEKLRSASR

Radius of gyration: 14.95 Å; Cα contacts (8 Å, |Δi|>4): 61; chains: 1; bounding box: 36×26×35 Å

pLDDT: mean 93.01, std 3.05, range [77.19, 96.5]

Secondary structure (DSSP, 8-state):
-HHHHHGGGGGHHHHHTT--SHHHHHHHHTT--HHHHHHHS--SS-HHHHHHHHHHHHHTT--------S-GGGHHHHIIIIIHHHHHHHHHHT-